Protein AF-A0A1W9VMR4-F1 (afdb_monomer_lite)

Sequence (100 aa):
MKCANSVDAGYRKVEAYSPMPIEGLAEKLGFDTNIQYLVLVGGVAGLILGFGLQYYAAVISYPWIIGGRPFNSFPAFIIIIFELTILLASFAAVFGITIS

Radius of gyration: 22.72 Å; chains: 1; bounding box: 48×18×62 Å

pLDDT: mean 80.56, std 10.97, range [53.69, 95.69]

Structure (mmCIF, N/CA/C/O backbone):
data_AF-A0A1W9VMR4-F1
#
_entry.id   AF-A0A1W9VMR4-F1
#
loop_
_atom_site.group_PDB
_atom_site.id
_atom_site.type_symbol
_atom_site.label_atom_id
_atom_site.label_alt_id
_atom_site.label_comp_id
_atom_site.label_asym_id
_atom_site.label_entity_id
_atom_site.label_seq_id
_atom_site.pdbx_PDB_ins_code
_atom_site.Cartn_x
_atom_site.Cartn_y
_atom_site.Cartn_z
_atom_site.occupancy
_atom_site.B_iso_or_equiv
_atom_site.auth_seq_id
_atom_site.auth_comp_id
_atom_site.auth_asym_id
_atom_site.auth_atom_id
_atom_site.pdbx_PDB_model_num
ATOM 1 N N . MET A 1 1 ? -11.358 -3.341 36.116 1.00 53.69 1 MET A N 1
ATOM 2 C CA . MET A 1 1 ? -12.235 -4.395 36.682 1.00 53.69 1 MET A CA 1
ATOM 3 C C . MET A 1 1 ? -13.728 -4.088 36.518 1.00 53.69 1 MET A C 1
ATOM 5 O O . MET A 1 1 ? -14.451 -4.990 36.133 1.00 53.69 1 MET A O 1
ATOM 9 N N . LYS A 1 2 ? -14.196 -2.837 36.703 1.00 61.31 2 LYS A N 1
ATOM 10 C CA . LYS A 1 2 ? -15.624 -2.471 36.543 1.00 61.31 2 LYS A CA 1
ATOM 11 C C . LYS A 1 2 ? -16.239 -2.811 35.172 1.00 61.31 2 LYS A C 1
ATOM 13 O O . LYS A 1 2 ? -17.383 -3.231 35.135 1.00 61.31 2 LYS A O 1
ATOM 18 N N . CYS A 1 3 ? -15.490 -2.689 34.073 1.00 60.00 3 CYS A N 1
ATOM 19 C CA . CYS A 1 3 ? -16.018 -2.954 32.729 1.00 60.00 3 CYS A CA 1
ATOM 20 C C . CYS A 1 3 ? -16.247 -4.449 32.442 1.00 60.00 3 CYS A C 1
ATOM 22 O O . CYS A 1 3 ? -17.173 -4.772 31.713 1.00 60.00 3 CYS A O 1
ATOM 24 N N . ALA A 1 4 ? -15.462 -5.354 33.047 1.00 63.84 4 ALA A N 1
ATOM 25 C CA . ALA A 1 4 ? -15.674 -6.800 32.901 1.00 63.84 4 ALA A CA 1
ATOM 26 C C . ALA A 1 4 ? -17.021 -7.218 33.511 1.00 63.84 4 ALA A C 1
ATOM 28 O O . ALA A 1 4 ? -17.808 -7.898 32.867 1.00 63.84 4 ALA A O 1
ATOM 29 N N . ASN A 1 5 ? -17.338 -6.682 34.693 1.00 65.62 5 ASN A N 1
ATOM 30 C CA . ASN A 1 5 ? -18.616 -6.939 35.352 1.00 65.62 5 ASN A CA 1
ATOM 31 C C . ASN A 1 5 ? -19.818 -6.438 34.534 1.00 65.62 5 ASN A C 1
ATOM 33 O O . ASN A 1 5 ? -20.893 -7.015 34.629 1.00 65.62 5 ASN A O 1
ATOM 37 N N . SER A 1 6 ? -19.662 -5.369 33.744 1.00 65.81 6 SER A N 1
ATOM 38 C CA . SER A 1 6 ? -20.735 -4.865 32.878 1.00 65.81 6 SER A CA 1
ATOM 39 C C . SER A 1 6 ? -21.004 -5.793 31.691 1.00 65.81 6 SER A C 1
ATOM 41 O O . SER A 1 6 ? -22.160 -5.988 31.325 1.00 65.81 6 SER A O 1
ATOM 43 N N . VAL A 1 7 ? -19.960 -6.390 31.111 1.00 70.06 7 VAL A N 1
ATOM 44 C CA . VAL A 1 7 ? -20.102 -7.384 30.034 1.00 70.06 7 VAL A CA 1
ATOM 45 C C . VAL A 1 7 ? -20.755 -8.661 30.578 1.00 70.06 7 VAL A C 1
ATOM 47 O O . VAL A 1 7 ? -21.724 -9.145 29.993 1.00 70.06 7 VAL A O 1
ATOM 50 N N . ASP A 1 8 ? -20.323 -9.131 31.753 1.00 70.75 8 ASP A N 1
ATOM 51 C CA . ASP A 1 8 ? -20.916 -10.291 32.441 1.00 70.75 8 ASP A CA 1
ATOM 52 C C . ASP A 1 8 ? -22.372 -10.042 32.882 1.00 70.75 8 ASP A C 1
ATOM 54 O O . ASP A 1 8 ? -23.185 -10.963 32.921 1.00 70.75 8 ASP A O 1
ATOM 58 N N . ALA A 1 9 ? -22.736 -8.785 33.156 1.00 76.94 9 ALA A N 1
ATOM 59 C CA . ALA A 1 9 ? -24.107 -8.369 33.457 1.00 76.94 9 ALA A CA 1
ATOM 60 C C . ALA A 1 9 ? -25.018 -8.272 32.211 1.00 76.94 9 ALA A C 1
ATOM 62 O O . ALA A 1 9 ? -26.168 -7.846 32.326 1.00 76.94 9 ALA A O 1
ATOM 63 N N . GLY A 1 10 ? -24.533 -8.668 31.028 1.00 76.19 10 GLY A N 1
ATOM 64 C CA . GLY A 1 10 ? -25.322 -8.763 29.797 1.00 76.19 10 GLY A CA 1
ATOM 65 C C . GLY A 1 10 ? -25.393 -7.478 28.969 1.00 76.19 10 GLY A C 1
ATOM 66 O O . GLY A 1 10 ? -26.112 -7.434 27.966 1.00 76.19 10 GLY A O 1
ATOM 67 N N . TYR A 1 11 ? -24.647 -6.432 29.334 1.00 74.38 11 TYR A N 1
ATOM 68 C CA . TYR A 1 11 ? -24.581 -5.212 28.533 1.00 74.38 11 TYR A CA 1
ATOM 69 C C . TYR 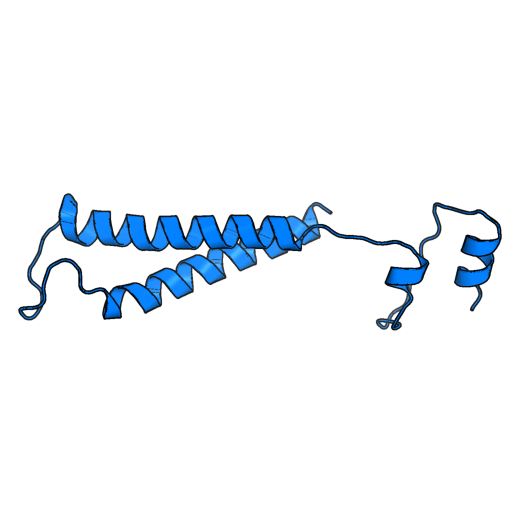A 1 11 ? -23.669 -5.429 27.319 1.00 74.38 11 TYR A C 1
ATOM 71 O O . TYR A 1 11 ? -22.482 -5.702 27.459 1.00 74.38 11 TYR A O 1
ATOM 79 N N . ARG A 1 12 ? -24.226 -5.282 26.109 1.00 69.62 12 ARG A N 1
ATOM 80 C CA . ARG A 1 12 ? -23.488 -5.447 24.839 1.00 69.62 12 ARG A CA 1
ATOM 81 C C . ARG A 1 12 ? -22.952 -4.152 24.225 1.00 69.62 12 ARG A C 1
ATOM 83 O O . ARG A 1 12 ? -22.161 -4.214 23.297 1.00 69.62 12 ARG A O 1
ATOM 90 N N . LYS A 1 13 ? -23.389 -2.990 24.714 1.00 70.81 13 LYS A N 1
ATOM 91 C CA . LYS A 1 13 ? -22.882 -1.670 24.302 1.00 70.81 13 LYS A CA 1
ATOM 92 C C . LYS A 1 13 ? -22.159 -1.035 25.478 1.00 70.81 13 LYS A C 1
ATOM 94 O O . LYS A 1 13 ? -22.734 -0.217 26.193 1.00 70.81 13 LYS A O 1
ATOM 99 N N . VAL A 1 14 ? -20.942 -1.492 25.730 1.00 74.50 14 VAL A N 1
ATOM 100 C CA . VAL A 1 14 ? -20.111 -0.991 26.825 1.00 74.50 14 VAL A CA 1
ATOM 101 C C . VAL A 1 14 ? -18.844 -0.444 26.203 1.00 74.50 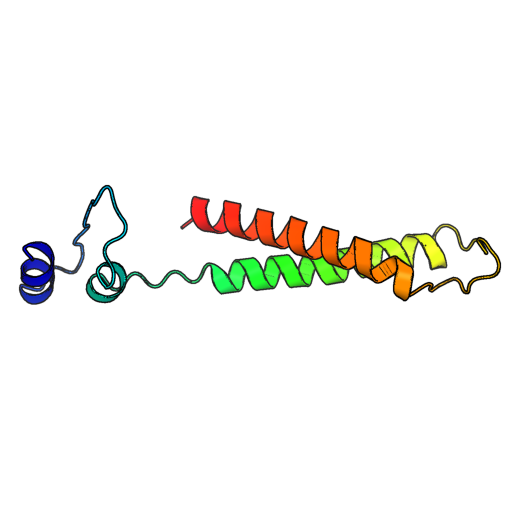14 VAL A C 1
ATOM 103 O O . VAL A 1 14 ? -18.106 -1.197 25.592 1.00 74.50 14 VAL A O 1
ATOM 106 N N . GLU A 1 15 ? -18.605 0.850 26.377 1.00 74.88 15 GLU A N 1
ATOM 107 C CA . GLU A 1 15 ? -17.384 1.522 25.937 1.00 74.88 15 GLU A CA 1
ATOM 108 C C . GLU A 1 15 ? -16.461 1.720 27.142 1.00 74.88 1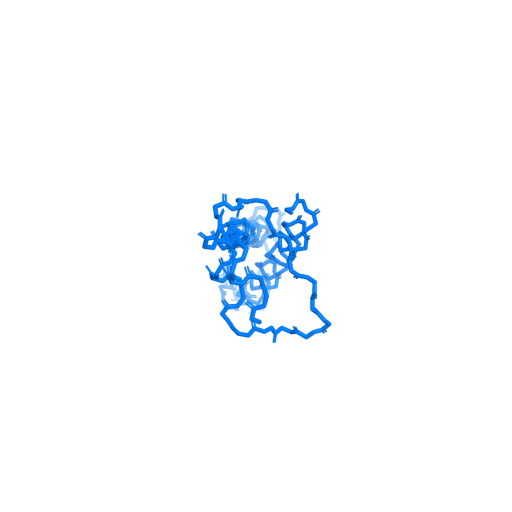5 GLU A C 1
ATOM 110 O O . GLU A 1 15 ? -16.912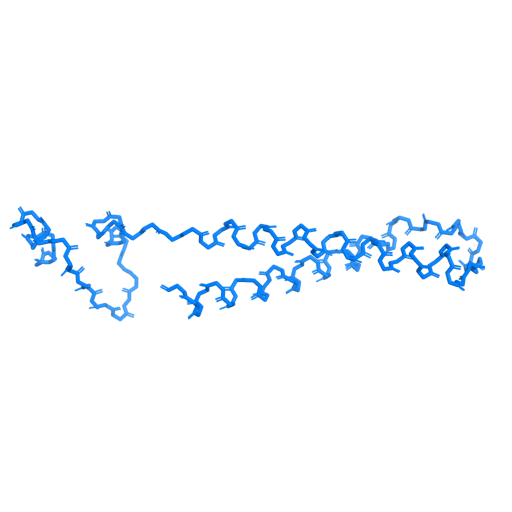 2.079 28.237 1.00 74.88 15 GLU A O 1
ATOM 115 N N . ALA A 1 16 ? -15.163 1.483 26.963 1.00 79.19 16 ALA A N 1
ATOM 116 C CA . ALA A 1 16 ? -14.165 1.652 28.012 1.00 79.19 16 ALA A CA 1
ATOM 117 C C . ALA A 1 16 ? -13.109 2.671 27.572 1.00 79.19 16 ALA A C 1
ATOM 119 O O . ALA A 1 16 ? -12.264 2.381 26.732 1.00 79.19 16 ALA A O 1
ATOM 120 N N . TYR A 1 17 ? -13.131 3.859 28.177 1.00 79.38 17 TYR A N 1
ATOM 121 C CA . TYR A 1 17 ? -12.157 4.915 27.902 1.00 79.38 17 TYR A CA 1
ATOM 122 C C . TYR A 1 17 ? -10.972 4.809 28.867 1.00 79.38 17 TYR A C 1
ATOM 124 O O . TYR A 1 17 ? -11.140 4.901 30.085 1.00 79.38 17 TYR A O 1
ATOM 132 N N . SER A 1 18 ? -9.771 4.623 28.323 1.00 81.75 18 SER A N 1
ATOM 133 C CA . SER A 1 18 ? -8.512 4.596 29.073 1.00 81.75 18 SER A CA 1
ATOM 134 C C . SER A 1 18 ? -7.460 5.435 28.341 1.00 81.75 18 SER A C 1
ATOM 136 O O . SER A 1 18 ? -7.343 5.305 27.124 1.00 81.75 18 SER A O 1
ATOM 138 N N . PRO A 1 19 ? -6.670 6.270 29.045 1.00 84.06 19 PRO A N 1
ATOM 139 C CA . PRO A 1 19 ? -5.603 7.067 28.433 1.00 84.06 19 PRO A CA 1
ATOM 140 C C . PRO A 1 19 ? -4.401 6.223 27.984 1.00 84.06 19 PRO A C 1
ATOM 142 O O . PRO A 1 19 ? -3.529 6.720 27.278 1.00 84.06 19 PRO A O 1
ATOM 145 N N . MET A 1 20 ? -4.333 4.961 28.414 1.00 84.00 20 MET A N 1
ATOM 146 C CA . MET A 1 20 ? -3.289 4.014 28.036 1.00 84.00 20 MET A CA 1
ATOM 147 C C . MET A 1 20 ? -3.909 2.731 27.479 1.00 84.00 20 MET A C 1
ATOM 149 O O . MET A 1 20 ? -4.983 2.328 27.949 1.00 84.00 20 MET A O 1
ATOM 153 N N . PRO A 1 21 ? -3.238 2.062 26.525 1.00 78.31 21 PRO A N 1
ATOM 154 C CA . PRO A 1 21 ? -3.672 0.760 26.048 1.00 78.31 21 PRO A CA 1
ATOM 155 C C . PRO A 1 21 ? -3.579 -0.248 27.196 1.00 78.31 21 PRO A C 1
ATOM 157 O O . PRO A 1 21 ? -2.519 -0.452 27.783 1.00 78.31 21 PRO A O 1
ATOM 160 N N . ILE A 1 22 ? -4.715 -0.853 27.537 1.00 81.56 22 ILE A N 1
ATOM 161 C CA . ILE A 1 22 ? -4.788 -1.925 28.529 1.00 81.56 22 ILE A CA 1
ATOM 162 C C . ILE A 1 22 ? -4.867 -3.238 27.758 1.00 81.56 22 ILE A C 1
ATOM 164 O O . ILE A 1 22 ? -5.816 -3.470 27.006 1.00 81.56 22 ILE A O 1
ATOM 168 N N . GLU A 1 23 ? -3.869 -4.092 27.952 1.00 77.12 23 GLU A N 1
ATOM 169 C CA . GLU A 1 23 ? -3.799 -5.408 27.326 1.00 77.12 23 GLU A CA 1
ATOM 170 C C . GLU A 1 23 ? -5.039 -6.249 27.691 1.00 77.12 23 GLU A C 1
ATOM 172 O O . GLU A 1 23 ? -5.483 -6.276 28.842 1.00 77.12 23 GLU A O 1
ATOM 177 N N . GLY A 1 24 ? -5.664 -6.872 26.688 1.00 72.31 24 GLY A N 1
ATOM 178 C CA . GLY A 1 24 ? -6.879 -7.681 26.858 1.00 72.31 24 GLY A CA 1
ATOM 179 C C . GLY A 1 24 ? -8.190 -6.903 27.058 1.00 72.31 24 GLY A C 1
ATOM 180 O O . GLY A 1 24 ? -9.242 -7.524 27.207 1.00 72.31 24 GLY A O 1
ATOM 181 N N . LEU A 1 25 ? -8.187 -5.561 27.048 1.00 73.94 25 LEU A N 1
ATOM 182 C CA . LEU A 1 25 ? -9.432 -4.777 27.107 1.00 73.94 25 LEU A CA 1
ATOM 183 C C . LEU A 1 25 ? -10.247 -4.901 25.808 1.00 73.94 25 LEU A C 1
ATOM 185 O O . LEU A 1 25 ? -11.459 -5.081 25.870 1.00 73.94 25 LEU A O 1
ATOM 189 N N . ALA A 1 26 ? -9.578 -4.861 24.651 1.00 71.81 26 ALA A N 1
ATOM 190 C CA . ALA A 1 26 ? -10.216 -4.996 23.338 1.00 71.81 26 ALA A CA 1
ATOM 191 C C . ALA A 1 26 ? -10.860 -6.380 23.141 1.00 71.81 26 ALA A C 1
ATOM 193 O O . ALA A 1 26 ? -11.996 -6.471 22.685 1.00 71.81 26 ALA A O 1
ATOM 194 N N . GLU A 1 27 ? -10.175 -7.443 23.575 1.00 71.19 27 GLU A N 1
ATOM 195 C CA . GLU A 1 27 ? -10.679 -8.821 23.518 1.00 71.19 27 GLU A CA 1
ATOM 196 C C . GLU A 1 27 ? -11.923 -9.006 24.401 1.00 71.19 27 GLU A C 1
ATOM 198 O O . GLU A 1 27 ? -12.891 -9.644 23.995 1.00 71.19 27 GLU A O 1
ATOM 203 N N . LYS A 1 28 ? -11.953 -8.369 25.580 1.00 67.56 28 LYS A N 1
ATOM 204 C CA . LYS A 1 28 ? -13.115 -8.401 26.484 1.00 67.56 28 LYS A CA 1
ATOM 205 C C . LYS A 1 28 ? -14.309 -7.583 25.998 1.00 67.56 28 LYS A C 1
ATOM 207 O O . LYS A 1 28 ? -15.432 -7.893 26.387 1.00 67.56 28 LYS A O 1
ATOM 212 N N . LEU A 1 29 ? -14.081 -6.541 25.199 1.00 69.31 29 LEU A N 1
ATOM 213 C CA . LEU A 1 29 ? -15.156 -5.761 24.577 1.00 69.31 29 LEU A CA 1
ATOM 214 C C . LEU A 1 29 ? -15.613 -6.347 23.230 1.00 69.31 29 LEU A C 1
ATOM 216 O O . LEU A 1 29 ? -16.677 -5.970 22.748 1.00 69.31 29 LEU A O 1
ATOM 220 N N . GLY A 1 30 ? -14.861 -7.284 22.642 1.00 66.19 30 GLY A N 1
ATOM 221 C CA . GLY A 1 30 ? -15.200 -7.889 21.352 1.00 66.19 30 GLY A CA 1
ATOM 222 C C . GLY A 1 30 ? -15.021 -6.939 20.165 1.00 66.19 30 GLY A C 1
ATOM 223 O O . GLY A 1 30 ? -15.735 -7.068 19.172 1.00 66.19 30 GLY A O 1
ATOM 224 N N . PHE A 1 31 ? -14.097 -5.977 20.265 1.00 65.50 31 PHE A N 1
ATOM 225 C CA . PHE A 1 31 ? -13.739 -5.118 19.138 1.00 65.50 31 PHE A CA 1
ATOM 226 C C . PHE A 1 31 ? -12.901 -5.911 18.135 1.00 65.50 31 PHE A C 1
ATOM 228 O O . PHE A 1 31 ? -11.698 -6.084 18.324 1.00 65.50 31 PHE A O 1
ATOM 235 N N . ASP A 1 32 ? -13.549 -6.391 17.077 1.00 65.31 32 ASP A N 1
ATOM 236 C CA . ASP A 1 32 ? -12.876 -6.949 15.909 1.00 65.31 32 ASP A CA 1
ATOM 237 C C . ASP A 1 32 ? -12.943 -5.935 14.765 1.00 65.31 32 ASP A C 1
ATOM 239 O O . ASP A 1 32 ? -14.019 -5.555 14.294 1.00 65.31 32 ASP A O 1
ATOM 243 N N . THR A 1 33 ? -11.780 -5.443 14.355 1.00 69.56 33 THR A N 1
ATOM 244 C CA . THR A 1 33 ? -11.668 -4.393 13.351 1.00 69.56 33 THR A CA 1
ATOM 245 C C . THR A 1 33 ? -10.972 -4.949 12.115 1.00 69.56 33 THR A C 1
ATOM 247 O O . THR A 1 33 ? -9.757 -5.138 12.078 1.00 69.56 33 THR A O 1
ATOM 250 N N . ASN A 1 34 ? -11.748 -5.133 11.046 1.00 80.56 34 ASN A N 1
ATOM 251 C CA . ASN A 1 34 ? -11.315 -5.721 9.772 1.00 80.56 34 ASN A CA 1
ATOM 252 C C . ASN A 1 34 ? -10.441 -4.795 8.892 1.00 80.56 34 ASN A C 1
ATOM 254 O O . ASN A 1 34 ? -10.349 -4.991 7.678 1.00 80.56 34 ASN A O 1
ATOM 258 N N . ILE A 1 35 ? -9.768 -3.791 9.472 1.00 86.19 35 ILE A N 1
ATOM 259 C CA . ILE A 1 35 ? -8.937 -2.815 8.736 1.00 86.19 35 ILE A CA 1
ATOM 260 C C . ILE A 1 35 ? -7.788 -3.502 7.984 1.00 86.19 35 ILE A C 1
ATOM 262 O O . ILE A 1 35 ? -7.383 -3.041 6.918 1.00 86.19 35 ILE A O 1
ATOM 266 N N . GLN A 1 36 ? -7.299 -4.638 8.485 1.00 87.88 36 GLN A N 1
ATOM 267 C CA . GLN A 1 36 ? -6.216 -5.404 7.861 1.00 87.88 36 GLN A CA 1
ATOM 268 C C . GLN A 1 36 ? -6.527 -5.779 6.403 1.00 87.88 36 GLN A C 1
ATOM 270 O O . GLN A 1 36 ? -5.657 -5.669 5.538 1.00 87.88 36 GLN A O 1
ATOM 275 N N . TYR A 1 37 ? -7.775 -6.156 6.106 1.00 89.38 37 TYR A N 1
ATOM 276 C CA . TYR A 1 37 ? -8.193 -6.501 4.746 1.00 89.38 37 TYR A CA 1
ATOM 277 C C . TYR A 1 37 ? -8.221 -5.282 3.822 1.00 89.38 37 TYR A C 1
ATOM 279 O O . TYR A 1 37 ? -7.818 -5.381 2.664 1.00 89.38 37 TYR A O 1
ATOM 287 N N . LEU A 1 38 ? -8.640 -4.121 4.329 1.00 89.81 38 LEU A N 1
ATOM 288 C CA . LEU A 1 38 ? -8.649 -2.878 3.557 1.00 89.81 38 LEU A CA 1
ATOM 289 C C . LEU A 1 38 ? -7.222 -2.452 3.181 1.00 89.81 38 LEU A C 1
ATOM 291 O O . LEU A 1 38 ? -6.957 -2.101 2.031 1.00 89.81 38 LEU A O 1
ATOM 295 N N . VAL A 1 39 ? -6.291 -2.546 4.135 1.00 93.25 39 VAL A N 1
ATOM 296 C CA . VAL A 1 39 ? -4.866 -2.255 3.913 1.00 93.25 39 VAL A CA 1
ATOM 297 C C . VAL A 1 39 ? -4.258 -3.230 2.908 1.00 93.25 39 VAL A C 1
ATOM 299 O O . VAL A 1 39 ? -3.516 -2.807 2.022 1.00 93.25 39 VAL A O 1
ATOM 302 N N . LEU A 1 40 ? -4.608 -4.518 2.994 1.00 93.31 40 LEU A N 1
ATOM 303 C CA . LEU A 1 40 ? -4.152 -5.530 2.043 1.00 93.31 40 LEU A CA 1
ATOM 304 C C . LEU A 1 40 ? -4.607 -5.205 0.613 1.00 93.31 40 LEU A C 1
ATOM 306 O O . LEU A 1 40 ? -3.792 -5.230 -0.308 1.00 93.31 40 LEU A O 1
ATOM 310 N N . VAL A 1 41 ? -5.883 -4.853 0.427 1.00 94.00 41 VAL A N 1
ATOM 311 C CA . VAL A 1 41 ? -6.420 -4.462 -0.887 1.00 94.00 41 VAL A CA 1
ATOM 312 C C . VAL A 1 41 ? -5.719 -3.205 -1.412 1.00 94.00 41 VAL A C 1
ATOM 314 O O . VAL A 1 41 ? -5.329 -3.171 -2.581 1.00 94.00 41 VAL A O 1
ATOM 317 N N . GLY A 1 42 ? -5.488 -2.207 -0.553 1.00 92.81 42 GLY A N 1
ATOM 318 C CA . GLY A 1 42 ? -4.736 -0.998 -0.905 1.00 92.81 42 GLY A CA 1
ATOM 319 C C . GLY A 1 42 ? -3.293 -1.288 -1.332 1.00 92.81 42 GLY A C 1
ATOM 320 O O . GLY A 1 42 ? -2.827 -0.757 -2.340 1.00 92.81 42 GLY A O 1
ATOM 321 N N . GLY A 1 43 ? -2.605 -2.187 -0.625 1.00 93.88 43 GLY A N 1
ATOM 322 C CA . GLY A 1 43 ? -1.251 -2.621 -0.971 1.00 93.88 43 GLY A CA 1
ATOM 323 C C . GLY A 1 43 ? -1.190 -3.374 -2.304 1.00 93.88 43 GLY A C 1
ATOM 324 O O . GLY A 1 43 ? -0.356 -3.060 -3.151 1.00 93.88 43 GLY A O 1
ATOM 325 N N .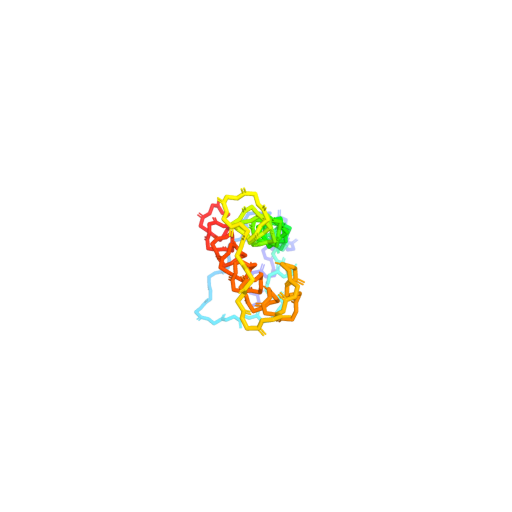 VAL A 1 44 ? -2.107 -4.319 -2.542 1.00 95.38 44 VAL A N 1
ATOM 326 C CA . VAL A 1 44 ? -2.178 -5.063 -3.816 1.00 95.38 44 VAL A CA 1
ATOM 327 C C . VAL A 1 44 ? -2.459 -4.121 -4.989 1.00 95.38 44 VAL A C 1
ATOM 329 O O . VAL A 1 44 ? -1.817 -4.234 -6.035 1.00 95.38 44 VAL A O 1
ATOM 332 N N . ALA A 1 45 ? -3.361 -3.152 -4.811 1.00 94.50 45 ALA A N 1
ATOM 333 C CA . ALA A 1 45 ? -3.607 -2.122 -5.816 1.00 94.50 45 ALA A CA 1
ATOM 334 C C . ALA A 1 45 ? -2.343 -1.290 -6.102 1.00 94.50 45 ALA A C 1
ATOM 336 O O . ALA A 1 45 ? -2.050 -1.013 -7.266 1.00 94.50 45 ALA A O 1
ATOM 337 N N . GLY A 1 46 ? -1.562 -0.951 -5.069 1.00 92.81 46 GLY A N 1
ATOM 338 C CA . GLY A 1 46 ? -0.291 -0.227 -5.200 1.00 92.81 46 GLY A CA 1
ATOM 339 C C . GLY A 1 46 ? 0.779 -1.009 -5.952 1.00 92.81 46 GLY A C 1
ATOM 340 O O . GLY A 1 46 ? 1.470 -0.439 -6.796 1.00 92.81 46 GLY A O 1
ATOM 341 N N . LEU A 1 47 ? 0.854 -2.321 -5.733 1.00 93.06 47 LEU A N 1
ATOM 342 C CA . LEU A 1 47 ? 1.767 -3.202 -6.460 1.00 93.06 47 LEU A CA 1
ATOM 343 C C . LEU A 1 47 ? 1.425 -3.250 -7.956 1.00 93.06 47 LEU A C 1
ATOM 345 O O . LEU A 1 47 ? 2.311 -3.092 -8.801 1.00 93.06 47 LEU A O 1
ATOM 349 N N . ILE A 1 48 ? 0.141 -3.420 -8.287 1.00 93.75 48 ILE A N 1
ATOM 350 C CA . ILE A 1 48 ? -0.335 -3.467 -9.678 1.00 93.75 48 ILE A CA 1
ATOM 351 C C . ILE A 1 48 ? -0.108 -2.119 -10.369 1.00 93.75 48 ILE A C 1
ATOM 353 O O . ILE A 1 48 ? 0.383 -2.088 -11.498 1.00 93.75 48 ILE A O 1
ATOM 357 N N . LEU A 1 49 ? -0.415 -1.006 -9.695 1.00 92.94 49 LEU A N 1
ATOM 358 C CA . LEU A 1 49 ? -0.186 0.338 -10.226 1.00 92.94 49 LEU A CA 1
ATOM 359 C C . LEU A 1 49 ? 1.302 0.639 -10.422 1.00 92.94 49 LEU A C 1
ATOM 361 O O . LEU A 1 49 ? 1.668 1.160 -11.471 1.00 92.94 49 LEU A O 1
ATOM 365 N N . GLY A 1 50 ? 2.159 0.288 -9.461 1.00 90.44 50 GLY A N 1
ATOM 366 C CA . GLY A 1 50 ? 3.607 0.493 -9.555 1.00 90.44 50 GLY A CA 1
ATOM 367 C C . GLY A 1 50 ? 4.219 -0.253 -10.733 1.00 90.44 50 GLY A C 1
ATOM 368 O O . GLY A 1 50 ? 4.934 0.345 -11.539 1.00 90.44 50 GLY A O 1
ATOM 369 N N . PHE A 1 51 ? 3.874 -1.532 -10.885 1.00 87.81 51 PHE A N 1
ATOM 370 C CA . PHE A 1 51 ? 4.357 -2.338 -12.003 1.00 87.81 51 PHE A CA 1
ATOM 371 C C . PHE A 1 51 ? 3.763 -1.872 -13.340 1.00 87.81 51 PHE A C 1
ATOM 373 O O . PHE A 1 51 ? 4.488 -1.707 -14.322 1.00 87.81 51 PHE A O 1
ATOM 380 N N . GLY A 1 52 ? 2.454 -1.608 -13.380 1.00 87.12 52 GLY A N 1
ATOM 381 C CA . GLY A 1 52 ? 1.751 -1.167 -14.582 1.00 87.12 52 GLY A CA 1
ATOM 382 C C . GLY A 1 52 ? 2.243 0.185 -15.097 1.00 87.12 52 GLY A C 1
ATOM 383 O O . GLY A 1 52 ? 2.469 0.330 -16.297 1.00 87.12 52 GLY A O 1
ATOM 384 N N . LEU A 1 53 ? 2.481 1.151 -14.205 1.00 88.12 53 LEU A N 1
ATOM 385 C CA . LEU A 1 53 ? 2.994 2.478 -14.554 1.00 88.12 53 LEU A CA 1
ATOM 386 C C . LEU A 1 53 ? 4.382 2.394 -15.197 1.00 88.12 53 LEU A C 1
ATOM 388 O O . LEU A 1 53 ? 4.630 3.016 -16.229 1.00 88.12 53 LEU A O 1
ATOM 392 N N . GLN A 1 54 ? 5.281 1.607 -14.608 1.00 85.75 54 GLN A N 1
ATOM 393 C CA . GLN A 1 54 ? 6.634 1.430 -15.134 1.00 85.75 54 GLN A CA 1
ATOM 394 C C . GLN A 1 54 ? 6.643 0.672 -16.449 1.00 85.75 54 GLN A C 1
ATOM 396 O O . GLN A 1 54 ? 7.356 1.062 -17.371 1.00 85.75 54 GLN A O 1
ATOM 401 N N . TYR A 1 55 ? 5.842 -0.388 -16.549 1.00 83.81 55 TYR A N 1
ATOM 402 C CA . TYR A 1 55 ? 5.709 -1.150 -17.780 1.00 83.81 55 TYR A CA 1
ATOM 403 C C . TYR A 1 55 ? 5.158 -0.267 -18.904 1.00 83.81 55 TYR A C 1
ATOM 405 O O . TYR A 1 55 ? 5.713 -0.237 -20.002 1.00 83.81 55 TYR A O 1
ATOM 413 N N . TYR A 1 56 ? 4.126 0.526 -18.614 1.00 84.50 56 TYR A N 1
ATOM 414 C CA . TYR A 1 56 ? 3.567 1.478 -19.566 1.00 84.50 56 TYR A CA 1
ATOM 415 C C . TYR A 1 56 ? 4.601 2.522 -20.007 1.00 84.50 56 TYR A C 1
ATOM 417 O O . TYR A 1 56 ? 4.783 2.738 -21.206 1.00 84.50 56 TYR A O 1
ATOM 425 N N . ALA A 1 57 ? 5.322 3.135 -19.068 1.00 83.44 57 ALA A N 1
ATOM 426 C CA . ALA A 1 57 ? 6.315 4.158 -19.383 1.00 83.44 57 ALA A CA 1
ATOM 427 C C . ALA A 1 57 ? 7.502 3.598 -20.189 1.00 83.44 57 ALA A C 1
ATOM 429 O O . ALA A 1 57 ? 7.871 4.171 -21.214 1.00 83.44 57 ALA A O 1
ATOM 430 N N . ALA A 1 58 ? 8.070 2.472 -19.749 1.00 80.38 58 ALA A N 1
ATOM 431 C CA . ALA A 1 58 ? 9.305 1.915 -20.298 1.00 80.38 58 ALA A CA 1
ATOM 432 C C . ALA A 1 58 ? 9.110 1.089 -21.579 1.00 80.38 58 ALA A C 1
ATOM 434 O O . ALA A 1 58 ? 10.062 0.943 -22.343 1.00 80.38 58 ALA A O 1
ATOM 435 N N . VAL A 1 59 ? 7.918 0.528 -21.816 1.00 75.38 59 VAL A N 1
ATOM 436 C CA . VAL A 1 59 ? 7.660 -0.352 -22.972 1.00 75.38 59 VAL A CA 1
ATOM 437 C C . VAL A 1 59 ? 6.738 0.298 -23.998 1.00 75.38 59 VAL A C 1
ATOM 439 O O . VAL A 1 59 ? 6.997 0.188 -25.193 1.00 75.38 59 VAL A O 1
ATOM 442 N N . ILE A 1 60 ? 5.668 0.964 -23.556 1.00 77.62 60 ILE A N 1
ATOM 443 C CA . ILE A 1 60 ? 4.605 1.435 -24.456 1.00 77.62 60 ILE A CA 1
ATOM 444 C C . ILE A 1 60 ? 4.830 2.891 -24.856 1.00 77.62 60 ILE A C 1
ATOM 446 O O . ILE A 1 60 ? 4.838 3.210 -26.042 1.00 77.62 60 ILE A O 1
ATOM 450 N N . SER A 1 61 ? 5.002 3.783 -23.878 1.00 81.31 61 SER A N 1
ATOM 451 C CA . SER A 1 61 ? 5.034 5.221 -24.145 1.00 81.31 61 SER A CA 1
ATOM 452 C C . SER A 1 61 ? 6.367 5.675 -24.729 1.00 81.31 61 SER A C 1
ATOM 454 O O . SER A 1 61 ? 6.376 6.487 -25.654 1.00 81.31 61 SER A O 1
ATOM 456 N N . TYR A 1 62 ? 7.487 5.213 -24.168 1.00 70.69 62 TYR A N 1
ATOM 457 C CA . TYR A 1 62 ? 8.806 5.662 -24.604 1.00 70.69 62 TYR A CA 1
ATOM 458 C C . TYR A 1 62 ? 9.874 4.581 -24.397 1.00 70.69 62 TYR A C 1
ATOM 460 O O . TYR A 1 62 ? 10.670 4.655 -23.456 1.00 70.69 62 TYR A O 1
ATOM 468 N N . PRO A 1 63 ? 9.903 3.552 -25.263 1.00 71.75 63 PRO A N 1
ATOM 469 C CA . PRO A 1 63 ? 10.922 2.518 -25.192 1.00 71.75 63 PRO A CA 1
ATOM 470 C C . PRO A 1 63 ? 12.287 3.105 -25.559 1.00 71.75 63 PRO A C 1
ATOM 472 O O . PRO A 1 63 ? 12.629 3.259 -26.730 1.00 71.75 63 PRO A O 1
ATOM 475 N N . TRP A 1 64 ? 13.088 3.418 -24.539 1.00 68.38 64 T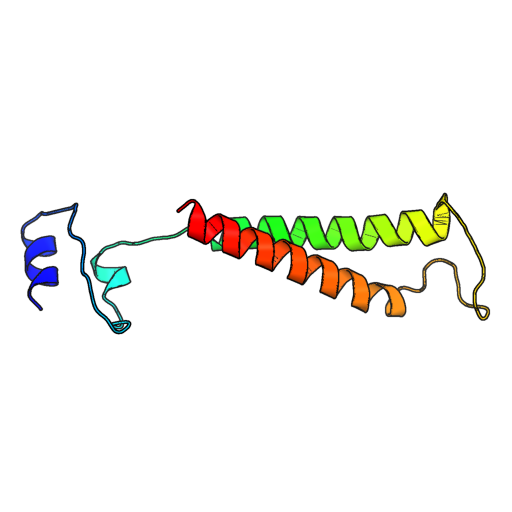RP A N 1
ATOM 476 C CA . TRP A 1 64 ? 14.448 3.929 -24.696 1.00 68.38 64 TRP A CA 1
ATOM 477 C C . TRP A 1 64 ? 15.461 3.023 -23.998 1.00 68.38 64 TRP A C 1
ATOM 479 O O . TRP A 1 64 ? 15.299 2.653 -22.835 1.00 68.38 64 TRP A O 1
ATOM 489 N N . ILE A 1 65 ? 16.545 2.687 -24.698 1.00 68.50 65 ILE A N 1
ATOM 490 C CA . ILE A 1 65 ? 17.635 1.878 -24.145 1.00 68.50 65 ILE A CA 1
ATOM 491 C C . ILE A 1 65 ? 18.557 2.804 -23.350 1.00 68.50 65 ILE A C 1
ATOM 493 O O . ILE A 1 65 ? 19.371 3.535 -23.914 1.00 68.50 65 ILE A O 1
ATOM 497 N N . ILE A 1 66 ? 18.423 2.794 -22.025 1.00 70.62 66 ILE A N 1
ATOM 498 C CA . ILE A 1 66 ? 19.224 3.630 -21.123 1.00 70.62 66 ILE A CA 1
ATOM 499 C C . ILE A 1 66 ? 20.353 2.774 -20.531 1.00 70.62 66 ILE A C 1
ATOM 501 O O . ILE A 1 66 ? 20.123 1.880 -19.715 1.00 70.62 66 ILE A O 1
ATOM 505 N N . GLY A 1 67 ? 21.595 3.041 -20.947 1.00 68.38 67 GLY A N 1
ATOM 506 C CA . GLY A 1 67 ? 22.788 2.359 -20.423 1.00 68.38 67 GLY A CA 1
ATOM 507 C C . GLY A 1 67 ? 22.939 0.893 -20.851 1.00 68.38 67 GLY A C 1
ATOM 508 O O . GLY A 1 67 ? 23.469 0.095 -20.085 1.00 68.38 67 GLY A O 1
ATOM 509 N N . GLY A 1 68 ? 22.435 0.522 -22.036 1.00 66.56 68 GLY A N 1
ATOM 510 C CA . GLY A 1 68 ? 22.558 -0.832 -22.602 1.00 66.56 68 GLY A CA 1
ATOM 511 C C . GLY A 1 68 ? 21.721 -1.910 -21.901 1.00 66.56 68 GLY A C 1
ATOM 512 O O . GLY A 1 68 ? 21.836 -3.088 -22.232 1.00 66.56 68 GLY A O 1
ATOM 513 N N . ARG A 1 69 ? 20.887 -1.524 -20.928 1.00 65.06 69 ARG A N 1
ATOM 514 C CA . ARG A 1 69 ? 20.012 -2.436 -20.187 1.00 65.06 69 ARG A CA 1
ATOM 515 C C . ARG A 1 69 ? 18.727 -2.738 -20.967 1.00 65.06 69 ARG A C 1
ATOM 517 O O . ARG A 1 69 ? 18.241 -1.862 -21.685 1.00 65.06 69 ARG A O 1
ATOM 524 N N . PRO A 1 70 ? 18.163 -3.952 -20.821 1.00 66.75 70 PRO A N 1
ATOM 525 C CA . PRO A 1 70 ? 16.890 -4.297 -21.439 1.00 66.75 70 PRO A CA 1
ATOM 526 C C . PRO A 1 70 ? 15.761 -3.402 -20.905 1.00 66.75 70 PRO A C 1
ATOM 528 O O . PRO A 1 70 ? 15.810 -2.936 -19.761 1.00 66.75 70 PRO A O 1
ATOM 531 N N . PHE A 1 71 ? 14.733 -3.189 -21.734 1.00 61.84 71 PHE A N 1
ATOM 532 C CA . PHE A 1 71 ? 13.588 -2.311 -21.443 1.00 61.84 71 PHE A CA 1
ATOM 533 C C . PHE A 1 71 ? 12.879 -2.648 -20.118 1.00 61.84 71 PHE A C 1
ATOM 535 O O . PHE A 1 71 ? 12.301 -1.774 -19.478 1.00 61.84 71 PHE A O 1
ATOM 542 N N . ASN A 1 72 ? 12.967 -3.900 -19.662 1.00 63.94 72 ASN A N 1
ATOM 543 C CA . ASN A 1 72 ? 12.425 -4.379 -18.393 1.00 63.94 72 ASN A CA 1
ATOM 544 C C . ASN A 1 72 ? 13.521 -4.545 -17.324 1.00 63.94 72 ASN A C 1
ATOM 546 O O . ASN A 1 72 ? 13.825 -5.653 -16.883 1.00 63.94 72 ASN A O 1
ATOM 550 N N . SER A 1 73 ? 14.104 -3.438 -16.860 1.00 71.38 73 SER A N 1
ATOM 551 C CA . SER A 1 73 ? 15.079 -3.450 -15.758 1.00 71.38 73 SER A CA 1
ATOM 552 C C . SER A 1 73 ? 14.418 -3.777 -14.409 1.00 71.38 73 SER A C 1
ATOM 554 O O . SER A 1 73 ? 14.285 -2.922 -13.536 1.00 71.38 73 SER A O 1
ATOM 556 N N . PHE A 1 74 ? 14.035 -5.043 -14.232 1.00 70.50 74 PHE A N 1
ATOM 557 C CA . PHE A 1 74 ? 13.319 -5.564 -13.067 1.00 70.50 74 PHE A CA 1
ATOM 558 C C . PHE A 1 74 ? 13.945 -5.163 -11.717 1.00 70.50 74 PHE A C 1
ATOM 560 O O . PHE A 1 74 ? 13.197 -4.727 -10.845 1.00 70.50 74 PHE A O 1
ATOM 567 N N . PRO A 1 75 ? 15.284 -5.177 -11.527 1.00 81.62 75 PRO A N 1
ATOM 568 C CA . PRO A 1 75 ? 15.883 -4.739 -10.263 1.00 81.62 75 PRO A CA 1
ATOM 569 C C . PRO A 1 75 ? 15.619 -3.266 -9.926 1.00 81.62 75 PRO A C 1
ATOM 571 O O . PRO A 1 75 ? 15.439 -2.925 -8.762 1.00 81.62 75 PRO A O 1
ATOM 574 N N . ALA A 1 76 ? 15.570 -2.387 -10.931 1.00 82.31 76 ALA A N 1
ATOM 575 C CA . ALA A 1 76 ? 15.280 -0.968 -10.722 1.00 82.31 76 ALA A CA 1
ATOM 576 C C . ALA A 1 76 ? 13.792 -0.730 -10.423 1.00 82.31 76 ALA A C 1
ATOM 578 O O . ALA A 1 76 ? 13.432 0.230 -9.745 1.00 82.31 76 ALA A O 1
ATOM 579 N N . PHE A 1 77 ? 12.926 -1.618 -10.911 1.00 83.88 77 PHE A N 1
ATOM 580 C CA . PHE A 1 77 ? 11.482 -1.499 -10.758 1.00 83.88 77 PHE A CA 1
ATOM 581 C C . PHE A 1 77 ? 11.010 -1.787 -9.333 1.00 83.88 77 PHE A C 1
ATOM 583 O O . PHE A 1 77 ? 10.095 -1.117 -8.855 1.00 83.88 77 PHE A O 1
ATOM 590 N N . ILE A 1 78 ? 11.698 -2.692 -8.627 1.00 87.56 78 ILE A N 1
ATOM 591 C CA . ILE A 1 78 ? 11.380 -3.102 -7.249 1.00 87.56 78 ILE A CA 1
ATOM 592 C C . ILE A 1 78 ? 11.249 -1.906 -6.301 1.00 87.56 78 ILE A C 1
ATOM 594 O O . ILE A 1 78 ? 10.302 -1.866 -5.522 1.00 87.56 78 ILE A O 1
ATOM 598 N N . ILE A 1 79 ? 12.158 -0.928 -6.381 1.00 90.81 79 ILE A N 1
ATOM 599 C CA . ILE A 1 79 ? 12.180 0.222 -5.461 1.00 90.81 79 ILE A CA 1
ATOM 600 C C . ILE A 1 79 ? 10.866 1.001 -5.556 1.00 90.81 79 ILE A C 1
ATOM 602 O O . ILE A 1 79 ? 10.190 1.233 -4.567 1.00 90.81 79 ILE A O 1
ATOM 606 N N . ILE A 1 80 ? 10.455 1.349 -6.767 1.00 89.88 80 ILE A N 1
ATOM 607 C CA . ILE A 1 80 ? 9.251 2.153 -7.000 1.00 89.88 80 ILE A CA 1
ATOM 608 C C . ILE A 1 80 ? 7.976 1.332 -6.755 1.00 89.88 80 ILE A C 1
ATOM 610 O O . ILE A 1 80 ? 6.999 1.875 -6.250 1.00 89.88 80 ILE A O 1
ATOM 614 N N . ILE A 1 81 ? 7.972 0.030 -7.073 1.00 92.19 81 ILE A N 1
ATOM 615 C CA . ILE A 1 81 ? 6.846 -0.858 -6.737 1.00 92.19 81 ILE A CA 1
ATOM 616 C C . ILE A 1 81 ? 6.656 -0.907 -5.217 1.00 92.19 81 ILE A C 1
ATOM 618 O O . ILE A 1 81 ? 5.524 -0.810 -4.744 1.00 92.19 81 ILE A O 1
ATOM 622 N N . PHE A 1 82 ? 7.746 -1.012 -4.452 1.00 91.81 82 PHE A N 1
ATOM 623 C CA . PHE A 1 82 ? 7.715 -0.976 -2.991 1.00 91.81 82 PHE A CA 1
ATOM 624 C C . PHE A 1 82 ? 7.161 0.356 -2.465 1.00 91.81 82 PHE A C 1
ATOM 626 O O . PHE A 1 82 ? 6.229 0.346 -1.661 1.00 91.81 82 PHE A O 1
ATOM 633 N N . GLU A 1 83 ? 7.660 1.484 -2.977 1.00 95.00 83 GLU A N 1
ATOM 634 C CA . GLU A 1 83 ? 7.192 2.823 -2.592 1.00 95.00 83 GLU A CA 1
ATOM 635 C C . GLU A 1 83 ? 5.693 3.017 -2.885 1.00 95.00 83 GLU A C 1
ATOM 637 O O . GLU A 1 83 ? 4.942 3.451 -2.013 1.00 95.00 83 GLU A O 1
ATOM 642 N N . LEU A 1 84 ? 5.201 2.635 -4.073 1.00 94.19 84 LEU A N 1
ATOM 643 C CA . LEU A 1 84 ? 3.766 2.745 -4.378 1.00 94.19 84 LEU A CA 1
ATOM 644 C C . LEU A 1 84 ? 2.908 1.794 -3.534 1.00 94.19 84 LEU A C 1
ATOM 646 O O . LEU A 1 84 ? 1.794 2.155 -3.148 1.00 94.19 84 LEU A O 1
ATOM 650 N N . THR A 1 85 ? 3.418 0.599 -3.232 1.00 95.56 85 THR A N 1
ATOM 651 C CA . THR A 1 85 ? 2.728 -0.373 -2.375 1.00 95.56 85 THR A CA 1
ATOM 652 C C . THR A 1 85 ? 2.544 0.186 -0.967 1.00 95.56 85 THR A C 1
ATOM 654 O O . THR A 1 85 ? 1.423 0.183 -0.456 1.00 95.56 85 THR A O 1
ATOM 657 N N . ILE A 1 86 ? 3.609 0.706 -0.343 1.00 95.25 86 ILE A N 1
ATOM 658 C CA . ILE A 1 86 ? 3.529 1.241 1.023 1.00 95.25 86 ILE A CA 1
ATOM 659 C C . ILE A 1 86 ? 2.742 2.558 1.073 1.00 95.25 86 ILE A C 1
ATOM 661 O O . ILE A 1 86 ? 1.980 2.784 2.016 1.00 95.25 86 ILE A O 1
ATOM 665 N N . LEU A 1 87 ? 2.833 3.386 0.027 1.00 95.69 87 LEU A N 1
ATOM 666 C CA . LEU A 1 87 ? 2.059 4.619 -0.095 1.00 95.69 87 LEU A CA 1
ATOM 667 C C . LEU A 1 87 ? 0.551 4.332 -0.134 1.00 95.69 87 LEU A C 1
ATOM 669 O O . LEU A 1 87 ? -0.188 4.870 0.689 1.00 95.69 87 LEU A O 1
ATOM 673 N N . LEU A 1 88 ? 0.077 3.453 -1.025 1.00 94.12 88 LEU A N 1
ATOM 674 C CA . LEU A 1 88 ? -1.357 3.137 -1.093 1.00 94.12 88 LEU A CA 1
ATOM 675 C C . LEU A 1 88 ? -1.847 2.326 0.113 1.00 94.12 88 LEU A C 1
ATOM 677 O O . LEU A 1 88 ? -2.968 2.551 0.570 1.00 94.12 88 LEU A O 1
ATOM 681 N N . ALA A 1 89 ? -1.017 1.442 0.675 1.00 94.00 89 ALA A N 1
ATOM 682 C CA . ALA A 1 89 ? -1.348 0.735 1.912 1.00 94.00 89 ALA A CA 1
ATOM 683 C C . ALA A 1 89 ? -1.527 1.706 3.093 1.00 94.00 89 ALA A C 1
ATOM 685 O O . ALA A 1 89 ? -2.481 1.572 3.859 1.00 94.00 89 ALA A O 1
ATOM 686 N N . SER A 1 90 ? -0.656 2.714 3.221 1.00 93.94 90 SER A N 1
ATOM 687 C CA . SER A 1 90 ? -0.760 3.722 4.284 1.00 93.94 90 SER A CA 1
ATOM 688 C C . SER A 1 90 ? -1.988 4.621 4.118 1.00 93.94 90 SER A C 1
ATOM 690 O O . SER A 1 90 ? -2.696 4.859 5.097 1.00 93.94 90 SER A O 1
ATOM 692 N N . PHE A 1 91 ? -2.326 5.034 2.891 1.00 93.88 91 PHE A N 1
ATOM 693 C CA . PHE A 1 91 ? -3.587 5.735 2.629 1.00 93.88 91 PHE A CA 1
ATOM 694 C C . PHE A 1 91 ? -4.799 4.876 3.000 1.00 93.88 91 PHE A C 1
ATOM 696 O O . PHE A 1 91 ? -5.679 5.349 3.718 1.00 93.88 91 PHE A O 1
ATOM 703 N N . ALA A 1 92 ? -4.832 3.608 2.580 1.00 92.44 92 ALA A N 1
ATOM 704 C CA . ALA A 1 92 ? -5.910 2.689 2.940 1.00 92.44 92 ALA A CA 1
ATOM 705 C C . ALA A 1 92 ? -6.030 2.506 4.464 1.00 92.44 92 ALA A C 1
ATOM 707 O O . ALA A 1 92 ? -7.144 2.471 4.980 1.00 92.44 92 ALA A O 1
ATOM 708 N N . ALA A 1 93 ? -4.913 2.462 5.196 1.00 92.44 93 ALA A N 1
ATOM 709 C CA . ALA A 1 93 ? -4.916 2.386 6.657 1.00 92.44 93 ALA A CA 1
ATOM 710 C C . ALA A 1 93 ? -5.526 3.639 7.303 1.00 92.44 93 ALA A C 1
ATOM 712 O O . ALA A 1 93 ? -6.402 3.521 8.159 1.00 92.44 93 ALA A O 1
ATOM 713 N N . VAL A 1 94 ? -5.111 4.834 6.871 1.00 93.44 94 VAL A N 1
ATOM 714 C CA . VAL A 1 94 ? -5.623 6.107 7.409 1.00 93.44 94 VAL A CA 1
ATOM 715 C C . VAL A 1 94 ? -7.119 6.253 7.142 1.00 93.44 94 VAL A C 1
ATOM 717 O O . VAL A 1 94 ? -7.885 6.566 8.057 1.00 93.44 94 VAL A O 1
ATOM 720 N N . PHE A 1 95 ? -7.559 5.981 5.911 1.00 90.75 95 PHE A N 1
ATOM 721 C CA . PHE A 1 95 ? -8.980 6.035 5.577 1.00 90.75 95 PHE A CA 1
ATOM 722 C C . PHE A 1 95 ? -9.777 4.946 6.302 1.00 90.75 95 PHE A C 1
ATOM 724 O O . PHE A 1 95 ? -10.877 5.224 6.768 1.00 90.75 95 PHE A O 1
ATOM 731 N N . GLY A 1 96 ? -9.211 3.748 6.472 1.00 87.88 96 GLY A N 1
ATOM 732 C CA . GLY A 1 96 ? -9.832 2.651 7.214 1.00 87.88 96 GLY A CA 1
ATOM 733 C C . GLY A 1 96 ? -10.073 2.971 8.685 1.00 87.88 96 GLY A C 1
ATOM 734 O O . GLY A 1 96 ? -11.159 2.707 9.186 1.00 87.88 96 GLY A O 1
ATOM 735 N N . ILE A 1 97 ? -9.100 3.591 9.357 1.00 89.00 97 ILE A N 1
ATOM 736 C CA . ILE A 1 97 ? -9.243 4.025 10.757 1.00 89.00 97 ILE A CA 1
ATOM 737 C C . ILE A 1 97 ? -10.237 5.188 10.881 1.00 89.00 97 ILE A C 1
ATOM 739 O O . ILE A 1 97 ? -10.908 5.306 11.894 1.00 89.00 97 ILE A O 1
ATOM 743 N N . THR A 1 98 ? -10.340 6.053 9.869 1.00 87.12 98 THR A N 1
ATOM 744 C CA . THR A 1 98 ? -11.238 7.222 9.917 1.00 87.12 98 THR A CA 1
ATOM 745 C C . THR A 1 98 ? -12.702 6.856 9.648 1.00 87.12 98 THR A C 1
ATOM 747 O O . THR A 1 98 ? -13.600 7.528 10.149 1.00 87.12 98 THR A O 1
ATOM 750 N N . ILE A 1 99 ? -12.956 5.829 8.827 1.00 83.50 99 ILE A N 1
ATOM 751 C CA . ILE A 1 99 ? -14.315 5.368 8.494 1.00 83.50 99 ILE A CA 1
ATOM 752 C C . ILE A 1 99 ? -14.901 4.432 9.564 1.00 83.50 99 ILE A C 1
ATOM 754 O O . ILE A 1 99 ? -16.126 4.337 9.661 1.00 83.50 99 ILE A O 1
ATOM 758 N N . SER A 1 100 ? -14.041 3.701 10.283 1.00 67.62 100 SER A N 1
ATOM 759 C CA . SER A 1 100 ? -14.424 2.648 11.231 1.00 67.62 100 SER A CA 1
ATOM 760 C C . SER A 1 100 ? -14.680 3.178 12.633 1.00 67.62 100 SER A C 1
ATOM 762 O O . SER A 1 100 ? -15.488 2.509 13.314 1.00 67.62 100 SER A O 1
#

Foldseek 3Di:
DVQLVCVVVVDLPGDDDDPDDDPCPCVSNVDDQPLVVLLVVQLVVLLCCLVVVLCCVQPPVDVDCDPVDHSCPPVVSVVSSVVSSVVSSVVSSVVSVVVD

Secondary structure (DSSP, 8-state):
-HHHHHHHTT-S------SSPPTTHHHHHT---THHHHHHHHHHHHHHHHHHHHHIIIIII-----TT--S--HHHHHHHHHHHHHHHHHHHHHHHHHH-